Protein AF-A0A497F0Y3-F1 (afdb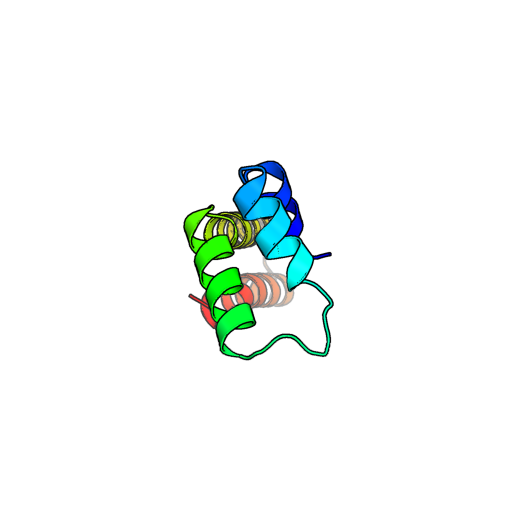_monomer_lite)

InterPro domains:
  IPR008949 Isoprenoid synthase domain superfamily [G3DSA:1.10.600.10] (1-88)
  IPR008949 Isoprenoid synthase domain superfamily [SSF48576] (2-88)

Radius of gyration: 17.92 Å; chains: 1; bounding box: 32×23×52 Å

Structure (mmCIF, N/CA/C/O backbone):
data_AF-A0A497F0Y3-F1
#
_entry.id   AF-A0A497F0Y3-F1
#
loop_
_atom_site.group_PDB
_atom_site.id
_atom_site.type_symbol
_atom_site.label_atom_id
_atom_site.label_alt_id
_atom_site.label_comp_id
_atom_site.label_asym_id
_atom_site.label_entity_id
_atom_site.label_seq_id
_atom_site.pdbx_PDB_ins_code
_atom_site.Cartn_x
_atom_site.Cartn_y
_atom_site.Cartn_z
_atom_site.occupancy
_atom_site.B_iso_or_equiv
_atom_site.auth_seq_id
_atom_site.auth_comp_id
_atom_site.auth_asym_id
_atom_site.auth_atom_id
_atom_site.pdbx_PDB_model_num
ATOM 1 N N . LYS A 1 1 ? 5.955 4.297 9.342 1.00 78.19 1 LYS A N 1
ATOM 2 C CA . LYS A 1 1 ? 4.552 3.889 9.055 1.00 78.19 1 LYS A CA 1
ATOM 3 C C . LYS A 1 1 ? 4.447 3.566 7.566 1.00 78.19 1 LYS A C 1
ATOM 5 O O . LYS A 1 1 ? 5.111 4.243 6.795 1.00 78.19 1 LYS A O 1
ATOM 10 N N . THR A 1 2 ? 3.704 2.532 7.172 1.00 93.31 2 THR A N 1
ATOM 11 C CA . THR A 1 2 ? 3.578 2.089 5.767 1.00 93.31 2 THR A CA 1
ATOM 12 C C . THR A 1 2 ? 2.442 2.814 5.037 1.00 93.31 2 THR A C 1
ATOM 14 O O . THR A 1 2 ? 1.597 3.439 5.680 1.00 93.31 2 THR A O 1
ATOM 17 N N . LEU A 1 3 ? 2.401 2.707 3.702 1.00 95.88 3 LEU A N 1
ATOM 18 C CA . LEU A 1 3 ? 1.395 3.353 2.846 1.00 95.88 3 LEU A CA 1
ATOM 19 C C . LEU A 1 3 ? -0.049 3.035 3.266 1.00 95.88 3 LEU A C 1
ATOM 21 O O . LEU A 1 3 ? -0.860 3.949 3.369 1.00 95.88 3 LEU A O 1
ATOM 25 N N . ILE A 1 4 ? -0.341 1.764 3.566 1.00 96.38 4 ILE A N 1
ATOM 26 C CA . ILE A 1 4 ? -1.668 1.305 4.012 1.00 96.38 4 ILE A CA 1
ATOM 27 C C . ILE A 1 4 ? -2.103 2.070 5.268 1.00 96.38 4 ILE A C 1
ATOM 29 O O . ILE A 1 4 ? -3.208 2.593 5.329 1.00 96.38 4 ILE A O 1
ATOM 33 N N . VAL A 1 5 ? -1.214 2.188 6.258 1.00 96.38 5 VAL A N 1
ATOM 34 C CA . VAL A 1 5 ? -1.513 2.871 7.525 1.00 96.38 5 VAL A CA 1
ATOM 35 C C . VAL A 1 5 ? -1.690 4.374 7.319 1.00 96.38 5 VAL A C 1
ATOM 37 O O . VAL A 1 5 ? -2.588 4.967 7.904 1.00 96.38 5 VAL A O 1
ATOM 40 N N . ILE A 1 6 ? -0.843 5.003 6.501 1.00 97.19 6 ILE A N 1
ATOM 41 C CA . ILE A 1 6 ? -0.945 6.442 6.217 1.00 97.19 6 ILE A CA 1
ATOM 42 C C . ILE A 1 6 ? -2.279 6.749 5.526 1.00 97.19 6 ILE A C 1
ATOM 44 O O . ILE A 1 6 ? -2.998 7.641 5.969 1.00 97.19 6 ILE A O 1
ATOM 48 N N . HIS A 1 7 ? -2.634 5.979 4.493 1.00 98.31 7 HIS A N 1
ATOM 49 C CA . HIS A 1 7 ? -3.912 6.123 3.800 1.00 98.31 7 HIS A CA 1
ATOM 50 C C . HIS A 1 7 ? -5.097 5.899 4.748 1.00 98.31 7 HIS A C 1
ATOM 52 O O . HIS A 1 7 ? -6.016 6.715 4.776 1.00 98.31 7 HIS A O 1
ATOM 58 N N . ALA A 1 8 ? -5.057 4.848 5.572 1.00 97.81 8 ALA A N 1
ATOM 59 C CA . ALA A 1 8 ? -6.130 4.554 6.514 1.00 97.81 8 ALA A CA 1
ATOM 60 C C . ALA A 1 8 ? -6.351 5.691 7.510 1.00 97.81 8 ALA A C 1
ATOM 62 O O . ALA A 1 8 ? -7.476 6.127 7.704 1.00 97.81 8 ALA A O 1
ATOM 63 N N . LEU A 1 9 ? -5.282 6.227 8.103 1.00 96.94 9 LEU A N 1
ATOM 64 C CA . LEU A 1 9 ? -5.388 7.300 9.095 1.00 96.94 9 LEU A CA 1
ATOM 65 C C . LEU A 1 9 ? -5.940 8.612 8.518 1.00 96.94 9 LEU A C 1
ATOM 67 O O . LEU A 1 9 ? -6.482 9.407 9.287 1.00 96.94 9 LEU A O 1
ATOM 71 N N . ASN A 1 10 ? -5.792 8.842 7.211 1.00 97.50 10 ASN A N 1
ATOM 72 C CA . ASN A 1 10 ? -6.319 10.023 6.523 1.00 97.50 10 ASN A CA 1
ATOM 73 C C . ASN A 1 10 ? -7.803 9.890 6.142 1.00 97.50 10 ASN A C 1
ATOM 75 O O . ASN A 1 10 ? -8.457 10.909 5.958 1.00 97.50 10 ASN A O 1
ATOM 79 N N . ASN A 1 11 ? -8.320 8.663 6.022 1.00 97.88 11 ASN A N 1
ATOM 80 C CA . ASN A 1 11 ? -9.695 8.388 5.581 1.00 97.88 11 ASN A CA 1
ATOM 81 C C . ASN A 1 11 ? -10.580 7.774 6.683 1.00 97.88 11 ASN A C 1
ATOM 83 O O . ASN A 1 11 ? -11.782 7.613 6.497 1.00 97.88 11 ASN A O 1
ATOM 87 N N . ALA A 1 12 ? -9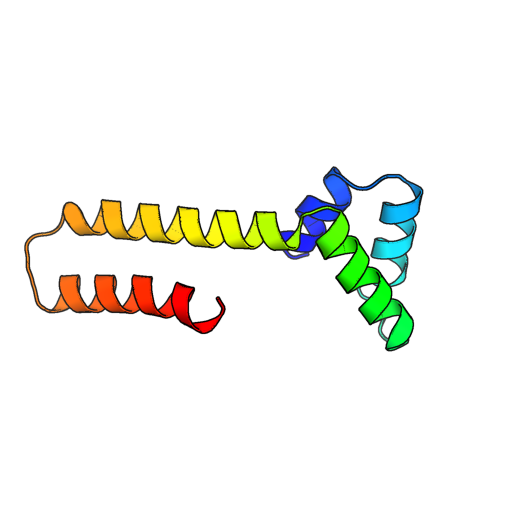.992 7.413 7.823 1.00 97.44 12 ALA A N 1
ATOM 88 C CA . ALA A 1 12 ? -10.689 6.871 8.980 1.00 97.44 12 ALA A CA 1
ATOM 89 C C . ALA A 1 12 ? -11.487 7.950 9.723 1.00 97.44 12 ALA A C 1
ATOM 91 O O . ALA A 1 12 ? -11.024 9.080 9.893 1.00 97.44 12 ALA A O 1
ATOM 92 N N . SER A 1 13 ? -12.630 7.558 10.283 1.00 97.75 13 SER A N 1
ATOM 93 C CA . SER A 1 13 ? -13.298 8.341 11.322 1.00 97.75 13 SER A CA 1
ATOM 94 C C . SER A 1 13 ? -12.431 8.440 12.585 1.00 97.75 13 SER A C 1
ATOM 96 O O . SER A 1 13 ? -11.473 7.684 12.775 1.00 97.75 13 SER A O 1
ATOM 98 N N . GLU A 1 14 ? -12.777 9.338 13.507 1.00 97.19 14 GLU A N 1
ATOM 99 C CA . GLU A 1 14 ? -12.029 9.478 14.763 1.00 97.19 14 GLU A CA 1
ATOM 100 C C . GLU A 1 14 ? -11.989 8.186 15.593 1.00 97.19 14 GLU A C 1
ATOM 102 O O . GLU A 1 14 ? -10.955 7.864 16.186 1.00 97.19 14 GLU A O 1
ATOM 107 N N . SER A 1 15 ? -13.089 7.426 15.631 1.00 96.56 15 SER A N 1
ATOM 108 C CA . SER A 1 15 ? -13.157 6.157 16.363 1.00 96.56 15 SER A CA 1
ATOM 109 C C . SER A 1 15 ? -12.274 5.091 15.715 1.00 96.56 15 SER A C 1
ATOM 111 O O . SER A 1 15 ? -11.477 4.450 16.401 1.00 96.56 15 SER A O 1
ATOM 113 N N . GLN A 1 16 ? -12.332 4.964 14.388 1.00 97.00 16 GLN A N 1
ATOM 114 C CA . GLN A 1 16 ? -11.478 4.055 13.622 1.00 97.00 16 GLN A CA 1
ATOM 115 C C . GLN A 1 16 ? -9.996 4.423 13.772 1.00 97.00 16 GLN A C 1
ATOM 117 O O . GLN A 1 16 ? -9.149 3.556 13.982 1.00 97.00 16 GLN A O 1
ATOM 122 N N . ARG A 1 17 ? -9.670 5.719 13.740 1.00 97.19 17 ARG A N 1
ATOM 123 C CA . ARG A 1 17 ? -8.308 6.224 13.938 1.00 97.19 17 ARG A CA 1
ATOM 124 C C . ARG A 1 17 ? -7.759 5.852 15.315 1.00 97.19 17 ARG A C 1
ATOM 126 O O . ARG A 1 17 ? -6.608 5.423 15.403 1.00 97.19 17 ARG A O 1
ATOM 133 N N . LYS A 1 18 ? -8.562 5.990 16.377 1.00 96.25 18 LYS A N 1
ATOM 134 C CA . LYS A 1 18 ? -8.184 5.569 17.739 1.00 96.25 18 LYS A CA 1
ATOM 135 C C . LYS A 1 18 ? -7.916 4.065 17.802 1.00 96.25 18 LYS A C 1
ATOM 137 O O . LYS A 1 18 ? -6.893 3.666 18.352 1.00 96.25 18 LYS A O 1
ATOM 142 N N . GLU A 1 19 ? -8.773 3.254 17.186 1.00 96.00 19 GLU A N 1
ATOM 143 C CA . GLU A 1 19 ? -8.614 1.795 17.151 1.00 96.00 19 GLU A CA 1
ATOM 144 C C . GLU A 1 19 ? -7.313 1.377 16.447 1.00 96.00 19 GLU A C 1
ATOM 146 O O . GLU A 1 19 ? -6.525 0.605 16.995 1.00 96.00 19 GLU A O 1
ATOM 151 N N . ILE A 1 20 ? -7.034 1.948 15.269 1.00 96.25 20 ILE A N 1
ATOM 152 C CA . ILE A 1 20 ? -5.804 1.670 14.512 1.00 96.25 20 ILE A CA 1
ATOM 153 C C . ILE A 1 20 ? -4.570 2.038 15.345 1.00 96.25 20 ILE A C 1
ATOM 155 O O . ILE A 1 20 ? -3.623 1.257 15.425 1.00 96.25 20 ILE A O 1
ATOM 159 N N . LEU A 1 21 ? -4.566 3.215 15.978 1.00 95.50 21 LEU A N 1
ATOM 160 C CA . LEU A 1 21 ? -3.420 3.695 16.757 1.00 95.50 21 LEU A CA 1
ATOM 161 C C . LEU A 1 21 ? -3.208 2.930 18.070 1.00 95.50 21 LEU A C 1
ATOM 163 O O . LEU A 1 21 ? -2.070 2.852 18.522 1.00 95.50 21 LEU A O 1
ATOM 167 N N . LYS A 1 22 ? -4.257 2.339 18.658 1.00 95.69 22 LYS A N 1
ATOM 168 C CA . LYS A 1 22 ? -4.149 1.494 19.862 1.00 95.69 22 LYS A CA 1
ATOM 169 C C . LYS A 1 22 ? -3.326 0.225 19.603 1.00 95.69 22 LYS A C 1
ATOM 171 O O . LYS A 1 22 ? -2.598 -0.238 20.481 1.00 95.69 22 LYS A O 1
ATOM 176 N N . VAL A 1 23 ? -3.463 -0.350 18.410 1.00 96.25 23 VAL A N 1
ATOM 177 C CA . VAL A 1 23 ? -2.807 -1.613 18.030 1.00 96.25 23 VAL A CA 1
ATOM 178 C C . VAL A 1 23 ? -1.475 -1.366 17.326 1.00 96.25 23 VAL A C 1
ATOM 180 O O . VAL A 1 23 ? -0.522 -2.124 17.501 1.00 96.25 23 VAL A O 1
ATOM 183 N N . LEU A 1 24 ? -1.374 -0.302 16.528 1.00 92.88 24 LEU A N 1
ATOM 184 C CA . LEU A 1 24 ? -0.187 -0.017 15.729 1.00 92.88 24 LEU A CA 1
ATOM 185 C C . LEU A 1 24 ? 1.052 0.227 16.609 1.00 92.88 24 LEU A C 1
ATOM 187 O O . LEU A 1 24 ? 1.169 1.257 17.265 1.00 92.88 24 LEU A O 1
ATOM 191 N N . GLY A 1 25 ? 2.023 -0.688 16.543 1.00 88.38 25 GLY A N 1
ATOM 192 C CA . GLY A 1 25 ? 3.270 -0.599 17.313 1.00 88.38 25 GLY A CA 1
ATOM 193 C C . GLY A 1 25 ? 3.155 -1.094 18.758 1.00 88.38 25 GLY A C 1
ATOM 194 O O . GLY A 1 25 ? 4.141 -1.054 19.489 1.00 88.38 25 GLY A O 1
ATOM 195 N N . ASN A 1 26 ? 1.985 -1.592 19.163 1.00 95.25 26 ASN A N 1
ATOM 196 C CA . ASN A 1 26 ? 1.780 -2.196 20.471 1.00 95.25 26 ASN A CA 1
ATOM 197 C C . ASN A 1 26 ? 2.247 -3.662 20.462 1.00 95.25 26 ASN A C 1
ATOM 199 O O . ASN A 1 26 ? 1.601 -4.524 19.870 1.00 95.25 26 ASN A O 1
ATOM 203 N N . GLN A 1 27 ? 3.360 -3.947 21.146 1.00 94.19 27 GLN A N 1
ATOM 204 C CA . GLN A 1 27 ? 3.934 -5.299 21.244 1.00 94.19 27 GLN A CA 1
ATOM 205 C C . GLN A 1 27 ? 3.053 -6.279 22.035 1.00 94.19 27 GLN A C 1
ATOM 207 O O . GLN A 1 27 ? 3.195 -7.487 21.878 1.00 94.19 27 GLN A O 1
ATOM 212 N N . ASN A 1 28 ? 2.125 -5.764 22.845 1.00 96.81 28 ASN A N 1
ATOM 213 C CA . ASN A 1 28 ? 1.207 -6.557 23.661 1.00 96.81 28 ASN A CA 1
ATOM 214 C C . ASN A 1 28 ? -0.169 -6.740 23.002 1.00 96.81 28 ASN A C 1
ATOM 216 O O . ASN A 1 28 ? -1.079 -7.272 23.635 1.00 96.81 28 ASN A O 1
ATOM 220 N N . ALA A 1 29 ? -0.354 -6.272 21.762 1.00 96.12 29 ALA A N 1
ATOM 221 C CA . ALA A 1 29 ? -1.622 -6.419 21.062 1.00 96.12 29 ALA A CA 1
ATOM 222 C C . ALA A 1 29 ? -1.964 -7.899 20.863 1.00 96.12 29 ALA A C 1
ATOM 224 O O . ALA A 1 29 ? -1.154 -8.702 20.391 1.00 96.12 29 ALA A O 1
ATOM 225 N N . THR A 1 30 ? -3.197 -8.260 21.196 1.00 97.62 30 THR A N 1
ATOM 226 C CA . THR A 1 30 ? -3.678 -9.627 21.015 1.00 97.62 30 THR A CA 1
ATOM 227 C C . THR A 1 30 ? -3.864 -9.947 19.531 1.00 97.62 30 THR A C 1
ATOM 229 O O . THR A 1 30 ? -4.102 -9.068 18.699 1.00 97.62 30 THR A O 1
ATOM 232 N N . LYS A 1 31 ? -3.841 -11.238 19.179 1.00 96.12 31 LYS A N 1
ATOM 233 C CA . LYS A 1 31 ? -4.134 -11.684 17.803 1.00 96.12 31 LYS A CA 1
ATOM 234 C C . LYS A 1 31 ? -5.493 -11.180 17.305 1.00 96.12 31 LYS A C 1
ATOM 236 O O . LYS A 1 31 ? -5.619 -10.823 16.139 1.00 96.12 31 LYS A O 1
ATOM 241 N N . GLN A 1 32 ? -6.494 -11.134 18.184 1.00 97.19 32 GLN A N 1
ATOM 242 C CA . GLN A 1 32 ? -7.833 -10.644 17.851 1.00 97.19 32 GLN A CA 1
ATOM 243 C C . GLN A 1 32 ? -7.833 -9.140 17.548 1.00 97.19 32 GLN A C 1
ATOM 245 O O . GLN A 1 32 ? -8.433 -8.724 16.561 1.00 97.19 32 GLN A O 1
ATOM 250 N N . GLU A 1 33 ? -7.118 -8.332 18.335 1.00 96.44 33 GLU A N 1
ATOM 251 C CA . GLU A 1 33 ? -6.960 -6.894 18.074 1.00 96.44 33 GLU A CA 1
ATOM 252 C C . GLU A 1 33 ? -6.227 -6.629 16.754 1.00 96.44 33 GLU A C 1
ATOM 254 O O . GLU A 1 33 ? -6.635 -5.763 15.979 1.00 96.44 33 GLU A O 1
ATOM 259 N N . ILE A 1 34 ? -5.186 -7.413 16.458 1.00 96.56 34 ILE A N 1
ATOM 260 C CA . ILE A 1 34 ? -4.455 -7.324 15.189 1.00 96.56 34 ILE A CA 1
ATOM 261 C C . ILE A 1 34 ? -5.382 -7.641 14.010 1.00 96.56 34 ILE A C 1
ATOM 263 O O . ILE A 1 34 ? -5.446 -6.860 13.062 1.00 96.56 34 ILE A O 1
ATOM 267 N N . LEU A 1 35 ? -6.134 -8.745 14.072 1.00 97.00 35 LEU A N 1
ATOM 268 C CA . LEU A 1 35 ? -7.082 -9.127 13.018 1.00 97.00 35 LEU A CA 1
ATOM 269 C C . LEU A 1 35 ? -8.180 -8.078 12.823 1.00 97.00 35 LEU A C 1
ATOM 271 O O . LEU A 1 35 ? -8.506 -7.736 11.688 1.00 97.00 35 LEU A O 1
ATOM 275 N N . LYS A 1 36 ? -8.702 -7.513 13.916 1.00 96.81 36 LYS A N 1
ATOM 276 C CA . LYS A 1 36 ? -9.692 -6.434 13.860 1.00 96.81 36 LYS A CA 1
ATOM 277 C C . LYS A 1 36 ? -9.149 -5.216 13.114 1.00 96.81 36 LYS A C 1
ATOM 279 O O . LYS A 1 36 ? -9.840 -4.674 12.256 1.00 96.81 36 LYS A O 1
ATOM 284 N N . VAL A 1 37 ? -7.911 -4.805 13.395 1.00 96.75 37 VAL A N 1
ATOM 285 C CA . VAL A 1 37 ? -7.290 -3.681 12.683 1.00 96.75 37 VAL A CA 1
ATOM 286 C C . VAL A 1 37 ? -6.991 -4.027 11.227 1.00 96.75 37 VAL A C 1
ATOM 288 O O . VAL A 1 37 ? -7.211 -3.179 10.372 1.00 96.75 37 VAL A O 1
ATOM 291 N N . ILE A 1 38 ? -6.569 -5.253 10.903 1.00 96.00 38 ILE A N 1
ATOM 292 C CA . ILE A 1 38 ? -6.394 -5.686 9.504 1.00 96.00 38 ILE A CA 1
ATOM 293 C C . ILE A 1 38 ? -7.710 -5.563 8.723 1.00 96.00 38 ILE A C 1
ATOM 295 O O . ILE A 1 38 ? -7.716 -4.966 7.646 1.00 96.00 38 ILE A O 1
ATOM 299 N N . ASN A 1 39 ? -8.819 -6.056 9.281 1.00 97.56 39 ASN A N 1
ATOM 300 C CA . ASN A 1 39 ? -10.138 -5.948 8.654 1.00 97.56 39 ASN A CA 1
ATOM 301 C C . ASN A 1 39 ? -10.555 -4.487 8.486 1.00 97.56 39 ASN A C 1
ATOM 303 O O . ASN A 1 39 ? -10.957 -4.084 7.401 1.00 97.56 39 ASN A O 1
ATOM 307 N N . LEU A 1 40 ? -10.351 -3.664 9.515 1.00 97.69 40 LEU A N 1
ATOM 308 C CA . LEU A 1 40 ? -10.645 -2.237 9.451 1.00 97.69 40 LEU A CA 1
ATOM 309 C C . LEU A 1 40 ? -9.829 -1.516 8.358 1.00 97.69 40 LEU A C 1
ATOM 311 O O . LEU A 1 40 ? -10.359 -0.675 7.636 1.00 97.69 40 LEU A O 1
ATOM 315 N N . LEU A 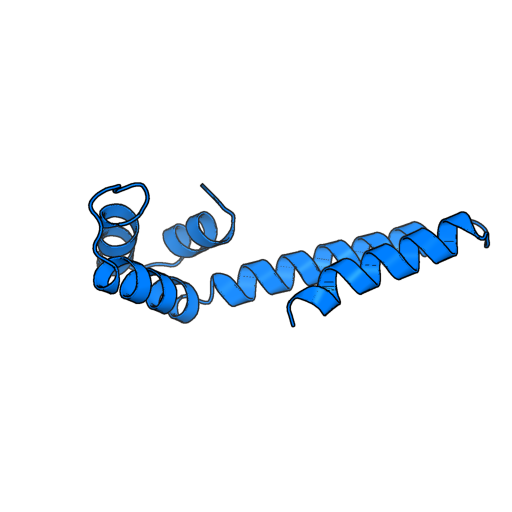1 41 ? -8.544 -1.849 8.190 1.00 97.62 41 LEU A N 1
ATOM 316 C CA . LEU A 1 41 ? -7.714 -1.303 7.107 1.00 97.62 41 LEU A CA 1
ATOM 317 C C . LEU A 1 41 ? -8.244 -1.702 5.719 1.00 97.62 41 LEU A C 1
ATOM 319 O O . LEU A 1 41 ? -8.146 -0.905 4.779 1.00 97.62 41 LEU A O 1
ATOM 323 N N . ALA A 1 42 ? -8.783 -2.917 5.584 1.00 96.88 42 ALA A N 1
ATOM 324 C CA . ALA A 1 42 ? -9.414 -3.394 4.357 1.00 96.88 42 ALA A CA 1
ATOM 325 C C . ALA A 1 42 ? -10.757 -2.690 4.094 1.00 96.88 42 ALA A C 1
ATOM 327 O O . ALA A 1 42 ? -10.970 -2.225 2.979 1.00 96.88 42 ALA A O 1
ATOM 328 N N . GLU A 1 43 ? -11.601 -2.521 5.115 1.00 97.62 43 GLU A N 1
ATOM 329 C CA . GLU A 1 43 ? -12.891 -1.812 5.041 1.00 97.62 43 GLU A CA 1
ATOM 330 C C . GLU A 1 43 ? -12.733 -0.336 4.654 1.00 97.62 43 GLU A C 1
ATOM 332 O O . GLU A 1 43 ? -13.489 0.173 3.832 1.00 97.62 43 GLU A O 1
ATOM 337 N N . ILE A 1 44 ? -11.704 0.346 5.172 1.00 97.81 44 ILE A N 1
ATOM 338 C CA . ILE A 1 44 ? -11.356 1.722 4.762 1.00 97.81 44 ILE A CA 1
ATOM 339 C C . ILE A 1 44 ? -10.848 1.761 3.299 1.00 97.81 44 ILE A C 1
ATOM 341 O O . ILE A 1 44 ? -10.639 2.828 2.726 1.00 97.81 44 ILE A O 1
ATOM 345 N N . GLY A 1 45 ? -10.602 0.607 2.670 1.00 97.62 45 GLY A N 1
ATOM 346 C CA . GLY A 1 45 ? -10.087 0.504 1.304 1.00 97.62 45 GLY A CA 1
ATOM 347 C C . GLY A 1 45 ? -8.578 0.735 1.199 1.00 97.62 45 GLY A C 1
ATOM 348 O O . GLY A 1 45 ? -8.043 0.915 0.106 1.00 97.62 45 GLY A O 1
ATOM 349 N N . SER A 1 46 ? -7.852 0.721 2.320 1.00 97.75 46 SER A N 1
ATOM 350 C CA . SER A 1 46 ? -6.423 1.072 2.336 1.00 97.75 46 SER A CA 1
ATOM 351 C C . SER A 1 46 ? -5.526 -0.026 1.771 1.00 97.75 46 SER A C 1
ATOM 353 O O . SER A 1 46 ? -4.460 0.274 1.231 1.00 97.75 46 SER A O 1
ATOM 355 N N . VAL A 1 47 ? -5.962 -1.287 1.864 1.00 94.88 47 VAL A N 1
ATOM 356 C CA . VAL A 1 47 ? -5.302 -2.423 1.200 1.00 94.88 47 VAL A CA 1
ATOM 357 C C . VAL A 1 47 ? -5.429 -2.276 -0.319 1.00 94.88 47 VAL A C 1
ATOM 359 O O . VAL A 1 47 ? -4.414 -2.204 -1.009 1.00 94.88 47 VAL A O 1
ATOM 362 N N . ALA A 1 48 ? -6.656 -2.097 -0.819 1.00 95.25 48 ALA A N 1
ATOM 363 C CA . ALA A 1 48 ? -6.929 -1.889 -2.241 1.00 95.25 48 ALA A CA 1
ATOM 364 C C . ALA A 1 48 ? -6.204 -0.655 -2.809 1.00 95.25 48 ALA A C 1
ATOM 366 O O . ALA A 1 48 ? -5.648 -0.706 -3.907 1.00 95.25 48 ALA A O 1
ATOM 367 N N . TYR A 1 49 ? -6.135 0.442 -2.046 1.00 97.00 49 TYR A N 1
ATOM 368 C CA . TYR A 1 49 ? -5.366 1.627 -2.427 1.00 97.00 49 TYR A CA 1
ATOM 369 C C . TYR A 1 49 ? -3.876 1.314 -2.631 1.00 97.00 49 TYR A C 1
ATOM 371 O O . TYR A 1 49 ? -3.283 1.714 -3.636 1.00 97.00 49 TYR A O 1
ATOM 379 N N . ALA A 1 50 ? -3.259 0.577 -1.703 1.00 94.62 50 ALA A N 1
ATOM 380 C CA . ALA A 1 50 ? -1.853 0.204 -1.819 1.00 94.62 50 ALA A CA 1
ATOM 381 C C . ALA A 1 50 ? -1.598 -0.728 -3.014 1.00 94.62 50 ALA A C 1
ATOM 383 O O . ALA A 1 50 ? -0.611 -0.543 -3.728 1.00 94.62 50 ALA A O 1
ATOM 384 N N . GLU A 1 51 ? -2.499 -1.676 -3.281 1.00 92.00 51 GLU A N 1
ATOM 385 C CA . GLU A 1 51 ? -2.418 -2.523 -4.475 1.00 92.00 51 GLU A CA 1
ATOM 386 C C . GLU A 1 51 ? -2.553 -1.721 -5.772 1.00 92.00 51 GLU A C 1
ATOM 388 O O . GLU A 1 51 ? -1.799 -1.944 -6.719 1.00 92.00 51 GLU A O 1
ATOM 393 N N . SER A 1 52 ? -3.479 -0.757 -5.822 1.00 94.00 52 SER A N 1
ATOM 394 C CA . SER A 1 52 ? -3.620 0.136 -6.975 1.00 94.00 52 SER A CA 1
ATOM 395 C C . SER A 1 52 ? -2.327 0.904 -7.228 1.00 94.00 52 SER A C 1
ATOM 397 O O . SER A 1 52 ? -1.878 0.982 -8.367 1.00 94.00 52 SER A O 1
ATOM 399 N N . LYS A 1 53 ? -1.674 1.414 -6.176 1.00 95.19 53 LYS A N 1
ATOM 400 C CA . LYS A 1 53 ? -0.382 2.098 -6.321 1.00 95.19 53 LYS A CA 1
ATOM 401 C C . LYS A 1 53 ? 0.726 1.172 -6.804 1.00 95.19 53 LYS A C 1
ATOM 403 O O . LYS A 1 53 ? 1.527 1.591 -7.635 1.00 95.19 53 LYS A O 1
ATOM 408 N N . ALA A 1 54 ? 0.760 -0.079 -6.350 1.00 91.38 54 ALA A N 1
ATOM 409 C CA . ALA A 1 54 ? 1.699 -1.065 -6.880 1.00 91.38 54 ALA A CA 1
ATOM 410 C C . ALA A 1 54 ? 1.482 -1.299 -8.388 1.00 91.38 54 ALA A C 1
ATOM 412 O O . ALA A 1 54 ? 2.442 -1.245 -9.160 1.00 91.38 54 ALA A O 1
ATOM 413 N N . ARG A 1 55 ? 0.223 -1.468 -8.821 1.00 90.12 55 ARG A N 1
ATOM 414 C CA . ARG A 1 55 ? -0.142 -1.589 -10.244 1.00 90.12 55 ARG A CA 1
ATOM 415 C C . ARG A 1 55 ? 0.268 -0.352 -11.052 1.00 90.12 55 ARG A C 1
ATOM 417 O O . ARG A 1 55 ? 0.862 -0.499 -12.120 1.00 90.12 55 ARG A O 1
ATOM 424 N N . ASP A 1 56 ? 0.033 0.850 -10.527 1.00 94.00 56 ASP A N 1
ATOM 425 C CA . ASP A 1 56 ? 0.439 2.110 -11.165 1.00 94.00 56 ASP A CA 1
ATOM 426 C C . ASP A 1 56 ? 1.957 2.171 -11.388 1.00 94.00 56 ASP A C 1
ATOM 428 O O . ASP A 1 56 ? 2.413 2.497 -12.487 1.00 94.00 56 ASP A O 1
ATOM 432 N N . PHE A 1 57 ? 2.757 1.829 -10.370 1.00 93.25 57 PHE A N 1
ATOM 433 C CA . PHE A 1 57 ? 4.218 1.834 -10.484 1.00 93.25 57 PHE A CA 1
ATOM 434 C C . PHE A 1 57 ? 4.719 0.870 -11.557 1.00 93.25 57 PHE A C 1
ATOM 436 O O . PHE A 1 57 ? 5.628 1.217 -12.310 1.00 93.25 57 PHE A O 1
ATOM 443 N N . ILE A 1 58 ? 4.109 -0.306 -11.677 1.00 90.44 58 ILE A N 1
ATOM 444 C CA . ILE A 1 58 ? 4.531 -1.313 -12.656 1.00 90.44 58 ILE A CA 1
ATOM 445 C C . ILE A 1 58 ? 4.108 -0.933 -14.070 1.00 90.44 58 ILE A C 1
ATOM 447 O O . ILE A 1 58 ? 4.907 -1.055 -14.998 1.00 90.44 58 ILE A O 1
ATOM 451 N N . ASN A 1 59 ? 2.919 -0.358 -14.238 1.00 91.31 59 ASN A N 1
ATOM 452 C CA . ASN A 1 59 ? 2.516 0.228 -15.514 1.00 91.31 59 ASN A CA 1
ATOM 453 C C . ASN A 1 59 ? 3.466 1.354 -15.945 1.00 91.31 59 ASN A C 1
ATOM 455 O O . ASN A 1 59 ? 3.847 1.435 -17.115 1.00 91.31 59 ASN A O 1
ATOM 459 N N . ASN A 1 60 ? 3.894 2.200 -15.007 1.00 94.00 60 ASN A N 1
ATOM 460 C CA . ASN A 1 60 ? 4.867 3.255 -15.279 1.00 94.00 60 ASN A CA 1
ATOM 461 C C . ASN A 1 60 ? 6.252 2.689 -15.624 1.00 94.00 60 ASN A C 1
ATOM 463 O O . ASN A 1 60 ? 6.885 3.176 -16.560 1.00 94.00 60 ASN A O 1
ATOM 467 N N . ALA A 1 61 ? 6.699 1.634 -14.936 1.00 92.44 61 ALA A N 1
ATOM 468 C CA . ALA A 1 61 ? 7.948 0.944 -15.248 1.00 92.44 61 ALA A CA 1
ATOM 469 C C . ALA A 1 61 ? 7.922 0.337 -16.661 1.00 92.44 61 ALA A C 1
ATOM 471 O O . ALA A 1 61 ? 8.828 0.596 -17.451 1.00 92.44 61 ALA A O 1
ATOM 472 N N . LYS A 1 62 ? 6.847 -0.376 -17.031 1.00 90.50 62 LYS A N 1
ATOM 473 C CA . LYS A 1 62 ? 6.663 -0.932 -18.385 1.00 90.50 62 LYS A CA 1
ATOM 474 C C . LYS A 1 62 ? 6.701 0.164 -19.455 1.00 90.50 62 LYS A C 1
ATOM 476 O O . LYS A 1 62 ? 7.447 0.051 -20.424 1.00 90.50 62 LYS A O 1
ATOM 481 N N . LYS A 1 63 ? 5.989 1.278 -19.246 1.00 93.81 63 LYS A N 1
ATOM 482 C CA . LYS A 1 63 ? 6.031 2.447 -20.149 1.00 93.81 63 LYS A CA 1
ATOM 483 C C . LYS A 1 63 ? 7.432 3.052 -20.279 1.00 93.81 63 LYS A C 1
ATOM 485 O O . LYS A 1 63 ? 7.791 3.526 -21.355 1.00 93.81 63 LYS A O 1
ATOM 490 N N . ALA A 1 64 ? 8.221 3.066 -19.205 1.00 94.69 64 ALA A N 1
ATOM 491 C CA . ALA A 1 64 ? 9.596 3.553 -19.251 1.00 94.69 64 ALA A CA 1
ATOM 492 C C . ALA A 1 64 ? 10.501 2.622 -20.076 1.00 94.69 64 ALA A C 1
ATOM 494 O O . ALA A 1 64 ? 11.275 3.109 -20.899 1.00 94.69 64 ALA A O 1
ATOM 495 N N . LEU A 1 65 ? 10.350 1.301 -19.923 1.00 94.50 65 LEU A N 1
ATOM 496 C CA . LEU A 1 65 ? 11.113 0.293 -20.671 1.00 94.50 65 LEU A CA 1
ATOM 497 C C . LEU A 1 65 ? 10.824 0.323 -22.177 1.00 94.50 65 LEU A C 1
ATOM 499 O O . LEU A 1 65 ? 11.732 0.087 -22.972 1.00 94.50 65 LEU A O 1
ATOM 503 N N . MET A 1 66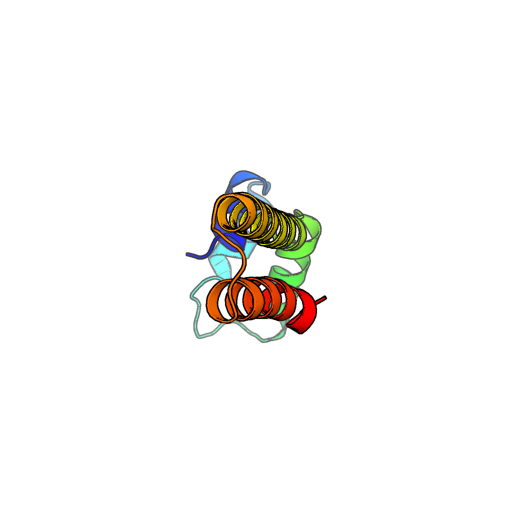 ? 9.608 0.696 -22.596 1.00 93.06 66 MET A N 1
ATOM 504 C CA . MET A 1 66 ? 9.261 0.836 -24.020 1.00 93.06 66 MET A CA 1
ATOM 505 C C . MET A 1 66 ? 10.182 1.799 -24.787 1.00 93.06 66 MET A C 1
ATOM 507 O O . MET A 1 66 ? 10.345 1.635 -25.992 1.00 93.06 66 MET A O 1
ATOM 511 N N . LYS A 1 67 ? 10.803 2.772 -24.106 1.00 95.31 67 LYS A N 1
ATOM 512 C CA . LYS A 1 67 ? 11.726 3.748 -24.712 1.00 95.31 67 LYS A CA 1
ATOM 513 C C . LYS A 1 67 ? 13.122 3.181 -24.993 1.00 95.31 67 LYS A C 1
ATOM 515 O O . LYS A 1 67 ? 13.908 3.832 -25.674 1.00 95.31 67 LYS A O 1
ATOM 520 N N . LEU A 1 68 ? 13.447 2.011 -24.444 1.00 95.06 68 LEU A N 1
ATOM 521 C CA . LEU A 1 68 ? 14.738 1.356 -24.633 1.00 95.06 68 LEU A CA 1
ATOM 522 C C . LEU A 1 68 ? 14.721 0.474 -25.891 1.00 95.06 68 LEU A C 1
ATOM 524 O O . LEU A 1 68 ? 13.684 -0.141 -26.186 1.00 95.06 68 LEU A O 1
ATOM 528 N N . PRO A 1 69 ? 15.858 0.361 -26.607 1.00 95.62 69 PRO A N 1
ATOM 529 C CA . PRO A 1 69 ? 15.992 -0.582 -27.710 1.00 95.62 69 PRO A CA 1
ATOM 530 C C . PRO A 1 69 ? 15.759 -2.018 -27.229 1.00 95.62 69 PRO A C 1
ATOM 532 O O . PRO A 1 69 ? 16.009 -2.355 -26.065 1.00 95.62 69 PRO A O 1
ATOM 535 N N . ASP A 1 70 ? 15.260 -2.867 -28.127 1.00 95.50 70 ASP A N 1
ATOM 536 C CA . ASP A 1 70 ? 15.041 -4.274 -27.808 1.00 95.50 70 ASP A CA 1
ATOM 537 C C . ASP A 1 70 ? 16.369 -4.972 -27.489 1.00 95.50 70 ASP A C 1
ATOM 539 O O . ASP A 1 70 ? 17.373 -4.806 -28.182 1.00 95.50 70 ASP A O 1
ATOM 543 N N . SER A 1 71 ? 16.386 -5.705 -26.381 1.00 97.19 71 SER A N 1
ATOM 544 C CA . SER A 1 71 ? 17.566 -6.394 -25.865 1.00 97.19 71 SER A CA 1
ATOM 545 C C . SER A 1 71 ? 17.153 -7.451 -24.848 1.00 97.19 71 SER A C 1
ATOM 547 O O . SER A 1 71 ? 16.092 -7.358 -24.229 1.00 97.19 71 SER A O 1
ATOM 549 N N . ASN A 1 72 ? 18.029 -8.428 -24.609 1.00 96.88 72 ASN A N 1
ATOM 550 C CA . ASN A 1 72 ? 17.795 -9.434 -23.574 1.00 96.88 72 ASN A CA 1
ATOM 551 C C . ASN A 1 72 ? 17.594 -8.796 -22.184 1.00 96.88 72 ASN A C 1
ATOM 553 O O . ASN A 1 72 ? 16.701 -9.180 -21.438 1.00 96.88 72 ASN A O 1
ATOM 557 N N . ALA A 1 73 ? 18.370 -7.755 -21.866 1.00 96.44 73 ALA A N 1
ATOM 558 C CA . ALA A 1 73 ? 18.242 -7.025 -20.607 1.00 96.44 73 ALA A CA 1
ATOM 559 C C . ALA A 1 73 ? 16.870 -6.342 -20.458 1.00 96.44 73 ALA A C 1
ATOM 561 O O . ALA A 1 73 ? 16.271 -6.410 -19.387 1.00 96.44 73 ALA A O 1
ATOM 562 N N . LYS A 1 74 ? 16.346 -5.723 -21.527 1.00 95.62 74 LYS A N 1
ATOM 563 C CA . LYS A 1 74 ? 15.005 -5.116 -21.519 1.00 95.62 74 LYS A CA 1
ATOM 564 C C . LYS A 1 74 ? 13.926 -6.160 -21.224 1.00 95.62 74 LYS A C 1
ATOM 566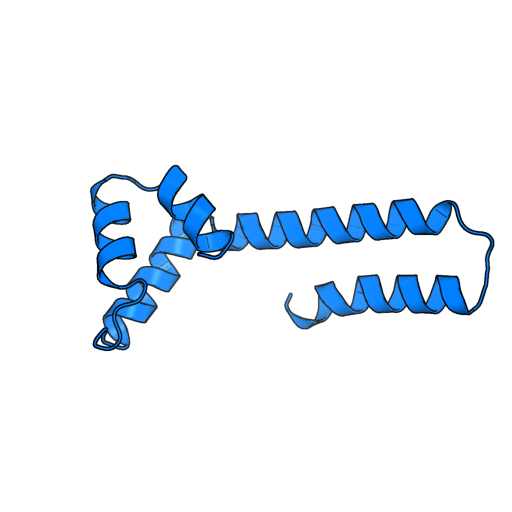 O O . LYS A 1 74 ? 13.100 -5.928 -20.347 1.00 95.62 74 LYS A O 1
ATOM 571 N N . ARG A 1 75 ? 13.970 -7.310 -21.901 1.00 94.88 75 ARG A N 1
ATOM 572 C CA . ARG A 1 75 ? 12.994 -8.399 -21.715 1.00 94.88 75 ARG A CA 1
ATOM 573 C C . ARG A 1 75 ? 13.017 -8.944 -20.284 1.00 94.88 75 ARG A C 1
ATOM 575 O O . ARG A 1 75 ? 11.967 -9.057 -19.663 1.00 94.88 75 ARG A O 1
ATOM 582 N N . LEU A 1 76 ? 14.206 -9.145 -19.710 1.00 95.56 76 LEU A N 1
ATOM 583 C CA . LEU A 1 76 ? 14.355 -9.553 -18.305 1.00 95.56 76 LEU A CA 1
ATOM 584 C C . LEU A 1 76 ? 13.745 -8.540 -17.322 1.00 95.56 76 LEU A C 1
ATOM 586 O O . LEU A 1 76 ? 13.136 -8.931 -16.327 1.00 95.56 76 LEU A O 1
ATOM 590 N N . LEU A 1 77 ? 13.882 -7.236 -17.583 1.00 94.56 77 LEU A N 1
ATOM 591 C CA . LEU A 1 77 ? 13.263 -6.199 -16.750 1.00 94.56 77 LEU A CA 1
ATOM 592 C C . LEU A 1 77 ? 11.731 -6.178 -16.887 1.00 94.56 77 LEU A C 1
ATOM 594 O O . LEU A 1 77 ? 11.038 -5.931 -15.900 1.00 94.56 77 LEU A O 1
ATOM 598 N N . GLU A 1 78 ? 11.194 -6.449 -18.078 1.00 91.69 78 GLU A N 1
ATOM 599 C CA . GLU A 1 78 ? 9.747 -6.559 -18.318 1.00 91.69 78 GLU A CA 1
ATOM 600 C C . GLU A 1 78 ? 9.138 -7.787 -17.618 1.00 91.69 78 GLU A C 1
ATOM 602 O O . GLU A 1 78 ? 8.074 -7.685 -16.992 1.00 91.69 78 GLU A O 1
ATOM 607 N N . GLU A 1 79 ? 9.831 -8.926 -17.667 1.00 91.19 79 GLU A N 1
ATOM 608 C CA . GLU A 1 79 ? 9.473 -10.146 -16.936 1.00 91.19 79 GLU A CA 1
ATOM 609 C C . GLU A 1 79 ? 9.518 -9.915 -15.425 1.00 91.19 79 GLU A C 1
ATOM 611 O O . GLU A 1 79 ? 8.546 -10.204 -14.726 1.00 91.19 79 GLU A O 1
ATOM 616 N N . LEU A 1 80 ? 10.593 -9.301 -14.920 1.00 91.81 80 LEU A N 1
ATOM 617 C CA . LEU A 1 80 ? 10.722 -8.950 -13.506 1.00 91.81 80 LEU A CA 1
ATOM 618 C C . LEU A 1 80 ? 9.580 -8.037 -13.044 1.00 91.81 80 LEU A C 1
ATOM 620 O O . LEU A 1 80 ? 8.979 -8.278 -11.996 1.00 91.81 80 LEU A O 1
ATOM 624 N N . ALA A 1 81 ? 9.254 -7.003 -13.823 1.00 88.69 81 ALA A N 1
ATOM 625 C CA . ALA A 1 81 ? 8.166 -6.084 -13.501 1.00 88.69 81 ALA A CA 1
ATOM 626 C C . ALA A 1 81 ? 6.806 -6.800 -13.429 1.00 88.69 81 ALA A C 1
ATOM 628 O O . ALA A 1 81 ? 5.976 -6.460 -12.587 1.00 88.69 81 ALA A O 1
ATOM 629 N N . THR A 1 82 ? 6.583 -7.795 -14.289 1.00 85.62 82 THR A N 1
ATOM 630 C CA . THR A 1 82 ? 5.359 -8.612 -14.298 1.00 85.62 82 THR A CA 1
ATOM 631 C C . THR A 1 82 ? 5.315 -9.554 -13.093 1.00 85.62 82 THR A C 1
ATOM 633 O O . THR A 1 82 ? 4.351 -9.534 -12.327 1.00 85.62 82 THR A O 1
ATOM 636 N N . PHE A 1 83 ? 6.409 -10.273 -12.840 1.00 88.81 83 PHE A N 1
ATOM 637 C CA . PHE A 1 83 ? 6.542 -11.208 -11.725 1.00 88.81 83 PHE A CA 1
ATOM 638 C C . PHE A 1 83 ? 6.291 -10.566 -10.353 1.00 88.81 83 PHE A C 1
ATOM 640 O O . PHE A 1 83 ? 5.670 -11.171 -9.479 1.00 88.81 83 PHE A O 1
ATOM 647 N N . VAL A 1 84 ? 6.751 -9.327 -10.145 1.00 86.50 84 VAL A N 1
ATOM 648 C CA . VAL A 1 84 ? 6.576 -8.613 -8.868 1.00 86.50 84 VAL A CA 1
ATOM 649 C C . VAL A 1 84 ? 5.096 -8.358 -8.531 1.00 86.50 84 VAL A C 1
ATOM 651 O O . VAL A 1 84 ? 4.763 -8.315 -7.346 1.00 86.50 84 VAL A O 1
ATOM 654 N N . VAL A 1 85 ? 4.201 -8.234 -9.524 1.00 75.19 85 VAL A N 1
ATOM 655 C CA . VAL A 1 85 ? 2.745 -8.091 -9.291 1.00 75.19 85 VAL A CA 1
ATOM 656 C C . VAL A 1 85 ? 2.081 -9.437 -9.045 1.00 75.19 85 VAL A C 1
ATOM 658 O O . VAL A 1 85 ? 1.295 -9.577 -8.111 1.00 75.19 85 VAL A O 1
ATOM 661 N N . GLU A 1 86 ? 2.376 -10.415 -9.900 1.00 79.56 86 GLU A N 1
ATOM 662 C CA . GLU A 1 86 ? 1.661 -11.697 -9.943 1.00 79.56 86 GLU A CA 1
ATOM 663 C C . GLU A 1 86 ? 1.901 -12.549 -8.698 1.00 79.56 86 GLU A C 1
ATOM 665 O O . GLU A 1 86 ? 1.083 -13.383 -8.341 1.00 79.56 86 GLU A O 1
ATOM 670 N N . ARG A 1 87 ? 2.994 -12.304 -7.969 1.00 73.12 87 ARG A N 1
ATOM 671 C CA . ARG A 1 87 ? 3.333 -13.043 -6.745 1.00 73.12 87 ARG A CA 1
ATOM 672 C C . ARG A 1 87 ? 2.336 -12.875 -5.584 1.00 73.12 87 ARG A C 1
ATOM 674 O O . ARG A 1 87 ? 2.535 -13.512 -4.549 1.00 73.12 87 ARG A O 1
ATOM 681 N N . ARG A 1 88 ? 1.354 -11.969 -5.685 1.00 57.25 88 ARG A N 1
ATOM 682 C CA . ARG A 1 88 ? 0.446 -11.585 -4.584 1.00 57.25 88 ARG A CA 1
ATOM 683 C C . ARG A 1 88 ? -1.027 -11.378 -4.957 1.00 57.25 88 ARG A 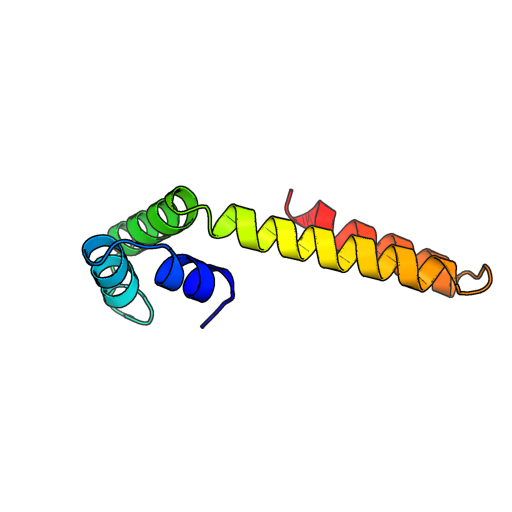C 1
ATOM 685 O O . ARG A 1 88 ? -1.806 -11.213 -4.020 1.00 57.25 88 ARG A O 1
ATOM 692 N N . LEU A 1 89 ? -1.386 -11.330 -6.242 1.00 49.28 89 LEU A N 1
ATOM 693 C CA . LEU A 1 89 ? -2.790 -11.341 -6.686 1.00 49.28 89 LEU A CA 1
ATOM 694 C C . LEU A 1 89 ? -3.266 -12.784 -6.827 1.00 49.28 89 LEU A C 1
ATOM 696 O O . LEU A 1 89 ? -4.440 -13.027 -6.485 1.00 49.28 89 LEU A O 1
#

Secondary structure (DSSP, 8-state):
--HHHHHHHHHS-HHHHHHHHHHTT-TT--HHHHHHHHHHHHHTTHHHHHHHHHHHHHHHHHHHHTTSPP-HHHHHHHHHHHHHHHTT-

Organism: NCBI:txid2056631

pLDDT: mean 93.23, std 7.69, range [49.28, 98.31]

Sequence (89 aa):
KTLIVIHALNNASESQRKEILKVLGNQNATKQEILKVINLLAEIGSVAYAESKARDFINNAKKALMKLPDSNAKRLLEELATFVVERRL

Foldseek 3Di:
DDQLLVLLCVQDDPVLNVLLVVQVPDPPDDPVSVVVNVVSSVVSVSVVVVLVVLVVVLVVQLVVLVPDPDDPVSVVSNVVSVVVNVVPD